Protein AF-A0A958ZFK5-F1 (afdb_monomer)

Radius of gyration: 19.42 Å; Cα contacts (8 Å, |Δi|>4): 10; chains: 1; bounding box: 42×46×32 Å

pLDDT: mean 84.68, std 11.28, range [41.84, 97.19]

Secondary structure (DSSP, 8-state):
-----EEETTEEE-TTT--PPPPPPPPGGGHHHHHHHHHHHHHHHHTS--PPP--S----

Mean predicted aligned error: 9.96 Å

Structure (mmCIF, N/CA/C/O backbone):
data_AF-A0A958ZFK5-F1
#
_entry.id   AF-A0A958ZFK5-F1
#
loop_
_atom_site.group_PDB
_atom_site.id
_atom_site.type_symbol
_atom_site.label_atom_id
_atom_site.label_alt_id
_atom_site.label_comp_id
_atom_site.label_asym_id
_atom_site.label_entity_id
_atom_site.label_seq_id
_atom_site.pdbx_PDB_ins_code
_atom_site.Cartn_x
_atom_site.Cartn_y
_atom_site.Cartn_z
_atom_site.occupancy
_atom_site.B_iso_or_equiv
_atom_site.auth_seq_id
_atom_site.auth_comp_id
_atom_site.auth_asym_id
_atom_site.auth_atom_id
_atom_site.pdbx_PDB_model_num
ATOM 1 N N . HIS A 1 1 ? 23.372 -11.432 3.964 1.00 72.50 1 HIS A N 1
ATOM 2 C CA . HIS A 1 1 ? 23.119 -11.341 2.511 1.00 72.50 1 HIS A CA 1
ATOM 3 C C . HIS A 1 1 ? 21.653 -11.674 2.270 1.00 72.50 1 HIS A C 1
ATOM 5 O O . HIS A 1 1 ? 21.218 -12.728 2.713 1.00 72.50 1 HIS A O 1
ATOM 11 N N . VAL A 1 2 ? 20.889 -10.771 1.652 1.00 73.19 2 VAL A N 1
ATOM 12 C CA . VAL A 1 2 ? 19.473 -10.995 1.312 1.00 73.19 2 VAL A CA 1
ATOM 13 C C . VAL A 1 2 ? 19.398 -11.330 -0.170 1.00 73.19 2 VAL A C 1
ATOM 15 O O . VAL A 1 2 ? 20.009 -10.651 -0.990 1.00 73.19 2 VAL A O 1
ATOM 18 N N . CYS A 1 3 ? 18.686 -12.400 -0.508 1.00 81.00 3 CYS A N 1
ATOM 19 C CA . CYS A 1 3 ? 18.668 -12.950 -1.851 1.00 81.00 3 CYS A CA 1
ATOM 20 C C . CYS A 1 3 ? 17.289 -12.739 -2.484 1.00 81.00 3 CYS A C 1
ATOM 22 O O . CYS A 1 3 ? 16.381 -13.539 -2.278 1.00 81.00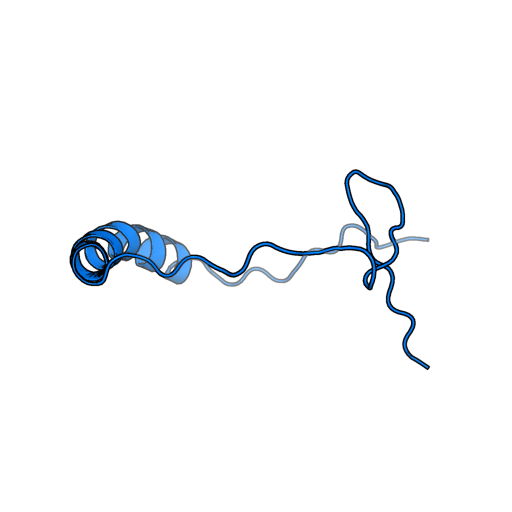 3 CYS A O 1
ATOM 24 N N . TYR A 1 4 ? 17.124 -11.660 -3.250 1.00 81.06 4 TYR A N 1
ATOM 25 C CA . TYR A 1 4 ? 15.863 -11.394 -3.940 1.00 81.06 4 TYR A CA 1
ATOM 26 C C . TYR A 1 4 ? 15.658 -12.368 -5.111 1.00 81.06 4 TYR A C 1
ATOM 28 O O . TYR A 1 4 ? 16.585 -12.692 -5.866 1.00 81.06 4 TYR A O 1
ATOM 36 N N . ARG A 1 5 ? 14.429 -12.870 -5.240 1.00 86.06 5 ARG A N 1
ATOM 37 C CA . ARG A 1 5 ? 13.976 -13.745 -6.324 1.00 86.06 5 ARG A CA 1
ATOM 38 C C . ARG A 1 5 ? 12.660 -13.194 -6.842 1.00 86.06 5 ARG A C 1
ATOM 40 O O . ARG A 1 5 ? 11.739 -12.975 -6.065 1.00 86.06 5 ARG A O 1
ATOM 47 N N . PHE A 1 6 ? 12.592 -12.969 -8.144 1.00 85.56 6 PHE A N 1
ATOM 48 C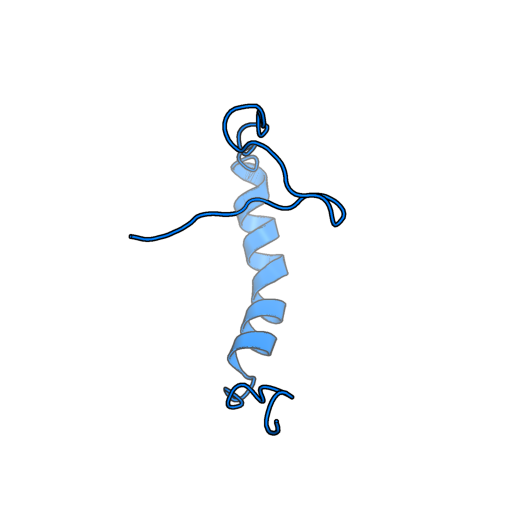 CA . PHE A 1 6 ? 11.404 -12.450 -8.801 1.00 85.56 6 PHE A CA 1
ATOM 49 C C . PHE A 1 6 ? 10.777 -13.587 -9.580 1.00 85.56 6 PHE A C 1
ATOM 51 O O . PHE A 1 6 ? 11.488 -14.313 -10.269 1.00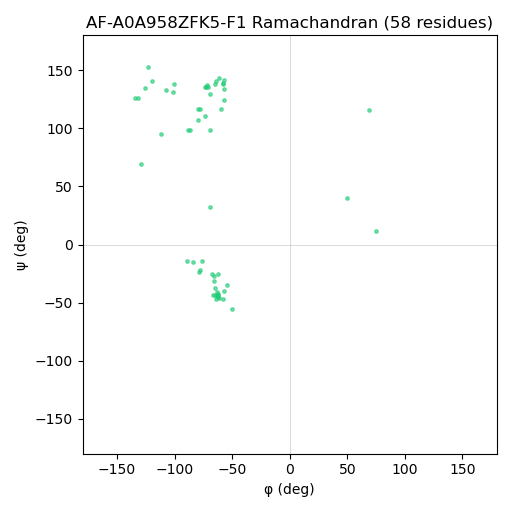 85.56 6 PHE A O 1
ATOM 58 N N . TRP A 1 7 ? 9.467 -13.750 -9.449 1.00 85.81 7 TRP A N 1
ATOM 59 C CA . TRP A 1 7 ? 8.723 -14.820 -10.094 1.00 85.81 7 TRP A CA 1
ATOM 60 C C . TRP A 1 7 ? 7.573 -14.227 -10.896 1.00 85.81 7 TRP A C 1
ATOM 62 O O . TRP A 1 7 ? 6.854 -13.360 -10.406 1.00 85.81 7 TRP A O 1
ATOM 72 N N . MET A 1 8 ? 7.389 -14.708 -12.120 1.00 83.50 8 MET A N 1
ATOM 73 C CA . MET A 1 8 ? 6.249 -14.372 -12.967 1.00 83.50 8 MET A CA 1
ATOM 74 C C . MET A 1 8 ? 5.725 -15.665 -13.582 1.00 83.50 8 MET A C 1
ATOM 76 O O . MET A 1 8 ? 6.496 -16.423 -14.170 1.00 83.50 8 MET A O 1
ATOM 80 N N . ASN A 1 9 ? 4.429 -15.940 -13.413 1.00 86.06 9 ASN A N 1
ATOM 81 C CA . ASN A 1 9 ? 3.777 -17.156 -13.916 1.00 86.06 9 ASN A CA 1
ATOM 82 C C . ASN A 1 9 ? 4.529 -18.451 -13.538 1.00 86.06 9 ASN A C 1
ATOM 84 O O . ASN A 1 9 ? 4.705 -19.343 -14.364 1.00 86.06 9 ASN A O 1
ATOM 88 N N . GLY A 1 10 ? 5.044 -18.525 -12.305 1.00 87.12 10 GLY A N 1
ATOM 89 C CA . GLY A 1 10 ? 5.772 -19.697 -11.810 1.00 87.12 10 GLY A CA 1
ATOM 90 C C . GLY A 1 10 ? 7.199 -19.866 -12.345 1.00 87.12 10 GLY A C 1
ATOM 91 O O . GLY A 1 10 ? 7.794 -20.916 -12.127 1.00 87.12 10 GLY A O 1
ATOM 92 N N . LYS A 1 11 ? 7.785 -18.861 -13.014 1.00 89.12 11 LYS A N 1
ATOM 93 C CA . LYS A 1 11 ? 9.191 -18.879 -13.459 1.00 89.12 11 LYS A CA 1
ATOM 94 C C . LYS A 1 11 ? 9.995 -17.745 -12.835 1.00 89.12 11 LYS A C 1
ATOM 96 O O . LYS A 1 11 ? 9.499 -16.623 -12.741 1.00 89.12 11 LYS A O 1
ATOM 101 N N . GLN A 1 12 ? 11.240 -18.029 -12.450 1.00 89.06 12 GLN A N 1
ATOM 102 C CA . GLN A 1 12 ? 12.161 -17.011 -11.949 1.00 89.06 12 GLN A CA 1
ATOM 103 C C . GLN A 1 12 ? 12.579 -16.070 -13.091 1.00 89.06 12 GLN A C 1
ATOM 105 O O . GLN A 1 12 ? 12.999 -16.527 -14.153 1.00 89.06 12 GLN A O 1
ATOM 110 N N . VAL A 1 13 ? 12.466 -14.761 -12.871 1.00 86.62 13 VAL A N 1
ATOM 111 C CA . VAL A 1 13 ? 12.722 -13.708 -13.865 1.00 86.62 13 VAL A CA 1
ATOM 112 C C . VAL A 1 13 ? 13.789 -12.724 -13.386 1.00 86.62 13 VAL A C 1
ATOM 114 O O . VAL A 1 13 ? 13.980 -12.524 -12.185 1.00 86.62 13 VAL A O 1
ATOM 117 N N . ASP A 1 14 ? 14.493 -12.104 -14.336 1.00 85.62 14 ASP A N 1
ATOM 118 C CA . ASP A 1 14 ? 15.418 -11.003 -14.061 1.00 85.62 14 ASP A CA 1
ATOM 119 C C . ASP A 1 14 ? 14.631 -9.704 -13.846 1.00 85.62 14 ASP A C 1
ATOM 121 O O . ASP A 1 14 ? 13.973 -9.190 -14.753 1.00 85.62 14 ASP A O 1
ATOM 125 N N . HIS A 1 15 ? 14.720 -9.150 -12.637 1.00 78.00 15 HIS A N 1
ATOM 126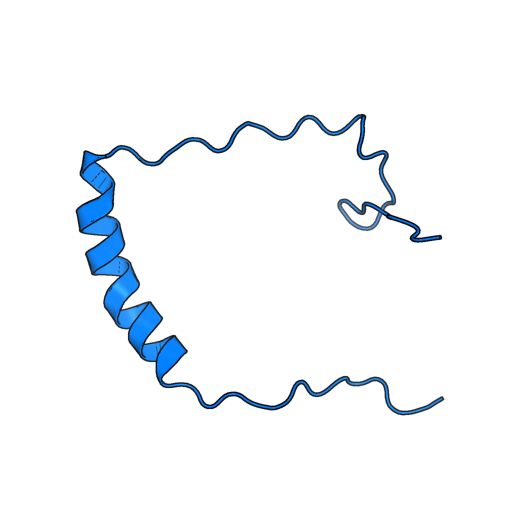 C CA . HIS A 1 15 ? 14.019 -7.926 -12.260 1.00 78.00 15 HIS A CA 1
ATOM 127 C C . HIS A 1 15 ? 14.428 -6.698 -13.064 1.00 78.00 15 HIS A C 1
ATOM 129 O O . HIS A 1 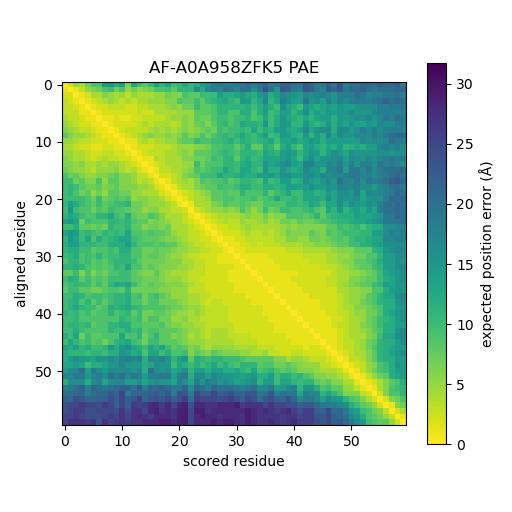15 ? 13.641 -5.761 -13.176 1.00 78.00 15 HIS A O 1
ATOM 135 N N . ARG A 1 16 ? 15.645 -6.672 -13.615 1.00 80.31 16 ARG A N 1
ATOM 136 C CA . ARG A 1 16 ? 16.160 -5.520 -14.370 1.00 80.31 16 ARG A CA 1
ATOM 137 C C . ARG A 1 16 ? 15.616 -5.479 -15.792 1.00 80.31 16 ARG A C 1
ATOM 139 O O . ARG A 1 16 ? 15.580 -4.411 -16.397 1.00 80.31 16 ARG A O 1
ATOM 146 N N . ALA A 1 17 ? 15.197 -6.630 -16.314 1.00 79.00 17 ALA A N 1
ATOM 147 C CA . ALA A 1 17 ? 14.589 -6.757 -17.632 1.00 79.00 17 ALA A CA 1
ATOM 148 C C . ALA A 1 17 ? 13.076 -6.458 -17.616 1.00 79.00 17 ALA A C 1
ATOM 150 O O . ALA A 1 17 ? 12.486 -6.219 -18.671 1.00 79.00 17 ALA A O 1
ATOM 151 N N . LEU A 1 18 ? 12.442 -6.437 -16.436 1.00 78.12 18 LEU A N 1
ATOM 152 C CA . LEU A 1 18 ? 11.023 -6.121 -16.282 1.00 78.12 18 LEU A CA 1
ATOM 153 C C . LEU A 1 18 ? 10.794 -4.606 -16.325 1.00 78.12 18 LEU A C 1
ATOM 155 O O . LEU A 1 18 ? 11.077 -3.881 -15.373 1.00 78.12 18 LEU A O 1
ATOM 159 N N . LYS A 1 19 ? 10.224 -4.123 -17.431 1.00 77.25 19 LYS A N 1
ATOM 160 C CA . LYS A 1 19 ? 9.675 -2.766 -17.521 1.00 77.25 19 LYS A CA 1
ATOM 161 C C . LYS A 1 19 ? 8.225 -2.793 -17.058 1.00 77.25 19 LYS A C 1
ATOM 163 O O . LYS A 1 19 ? 7.336 -3.160 -17.823 1.00 77.25 19 LYS A O 1
ATOM 168 N N . PHE A 1 20 ? 7.989 -2.414 -15.807 1.00 79.69 20 PHE A N 1
ATOM 169 C CA . PHE A 1 20 ? 6.629 -2.193 -15.330 1.00 79.69 20 PHE A CA 1
ATOM 170 C C . PHE A 1 20 ? 6.075 -0.919 -15.971 1.00 79.69 20 PHE A C 1
ATOM 172 O O . PHE A 1 20 ? 6.790 0.089 -16.017 1.00 79.69 20 PHE A O 1
ATOM 179 N N . PRO A 1 21 ? 4.826 -0.931 -16.468 1.00 82.25 21 PRO A N 1
ATOM 180 C CA . PRO A 1 21 ? 4.176 0.318 -16.820 1.00 82.25 21 PRO A CA 1
ATOM 181 C C . PRO A 1 21 ? 4.126 1.198 -15.568 1.00 82.25 21 PRO A C 1
ATOM 183 O O . PRO A 1 21 ? 3.879 0.710 -14.462 1.00 82.25 21 PRO A O 1
ATOM 186 N N . SER A 1 22 ? 4.379 2.496 -15.730 1.00 82.06 22 SER A N 1
ATOM 187 C CA . SER A 1 22 ? 4.154 3.449 -14.646 1.00 82.06 22 SER A CA 1
ATOM 188 C C . SER A 1 22 ? 2.697 3.359 -14.201 1.00 82.06 22 SER A C 1
ATOM 190 O O . SER A 1 22 ? 1.801 3.190 -15.033 1.00 82.06 22 SER A O 1
ATOM 192 N N . SER A 1 23 ? 2.451 3.467 -12.896 1.00 85.25 23 SER A N 1
ATOM 193 C CA . SER A 1 23 ? 1.084 3.542 -12.393 1.00 85.25 23 SER A CA 1
ATOM 194 C C . SER A 1 23 ? 0.385 4.731 -13.048 1.00 85.25 23 SER A C 1
ATOM 196 O O . SER A 1 23 ? 0.867 5.863 -13.004 1.00 85.25 23 SER A O 1
ATOM 198 N N . ILE A 1 24 ? -0.744 4.468 -13.700 1.00 86.25 24 ILE A N 1
ATOM 199 C CA . ILE A 1 24 ? -1.566 5.533 -14.263 1.00 86.25 24 ILE A CA 1
ATOM 200 C C . ILE A 1 24 ? -2.364 6.111 -13.093 1.00 86.25 24 ILE A C 1
ATOM 202 O O . ILE A 1 24 ? -3.151 5.377 -12.487 1.00 86.25 24 ILE A O 1
ATOM 206 N N . PRO A 1 25 ? -2.167 7.391 -12.728 1.00 87.06 25 PRO A N 1
ATOM 207 C CA . PRO A 1 25 ? -2.954 7.990 -11.668 1.00 87.06 25 PRO A CA 1
ATOM 208 C C . PRO A 1 25 ? -4.420 8.044 -12.098 1.00 87.06 25 PRO A C 1
ATOM 210 O O . PRO A 1 25 ? -4.745 8.347 -13.248 1.00 87.06 25 PRO A O 1
ATOM 213 N N . MET A 1 26 ? -5.322 7.774 -11.158 1.00 86.62 26 MET A N 1
ATOM 214 C CA . MET A 1 26 ? -6.748 7.954 -11.395 1.00 86.62 26 MET A CA 1
ATOM 215 C C . MET A 1 26 ? -7.044 9.433 -11.690 1.00 86.62 26 MET A C 1
ATOM 217 O O . MET A 1 26 ? -6.438 10.330 -11.098 1.00 86.62 26 MET A O 1
ATOM 221 N N . LYS A 1 27 ? -7.987 9.704 -12.602 1.00 92.19 27 LYS A N 1
ATOM 222 C CA . LYS A 1 27 ? -8.438 11.079 -12.870 1.00 92.19 27 LYS A CA 1
ATOM 223 C C . LYS A 1 27 ? -8.952 11.699 -11.569 1.00 92.19 27 LYS A C 1
ATOM 225 O O . LYS A 1 27 ? -9.744 11.069 -10.872 1.00 92.19 27 LYS A O 1
ATOM 230 N N . LYS A 1 28 ? -8.545 12.938 -11.272 1.00 90.38 28 LYS A N 1
ATOM 231 C CA . LYS A 1 28 ? -8.904 13.638 -10.021 1.00 90.38 28 LYS A CA 1
ATOM 232 C C . LYS A 1 28 ? -10.416 13.697 -9.785 1.00 90.38 28 LYS A C 1
ATOM 234 O O . LYS A 1 28 ? -10.859 13.557 -8.656 1.00 90.38 28 LYS A O 1
ATOM 239 N N . GLU A 1 29 ? -11.189 13.828 -10.857 1.00 93.44 29 GLU A N 1
ATOM 240 C CA . GLU A 1 29 ? -12.657 13.864 -10.846 1.00 93.44 29 GLU A CA 1
ATOM 241 C C . GLU A 1 29 ? -13.303 12.540 -10.409 1.00 93.44 29 GLU A C 1
ATOM 243 O O . GLU A 1 29 ? -14.402 12.547 -9.867 1.00 93.44 29 GLU A O 1
ATOM 248 N N . MET A 1 30 ? -12.630 11.403 -10.617 1.00 92.69 30 MET A N 1
ATOM 249 C CA . MET A 1 30 ? -13.154 10.074 -10.270 1.00 92.69 30 MET A CA 1
ATOM 250 C C . MET A 1 30 ? -12.797 9.652 -8.839 1.00 92.69 30 MET A C 1
ATOM 252 O O . MET A 1 30 ? -13.389 8.716 -8.305 1.00 92.69 30 MET A O 1
ATOM 256 N N . VAL A 1 31 ? -11.847 10.345 -8.198 1.00 93.06 31 VAL A N 1
ATOM 257 C CA . VAL A 1 31 ? -11.408 10.047 -6.827 1.00 93.06 31 VAL A CA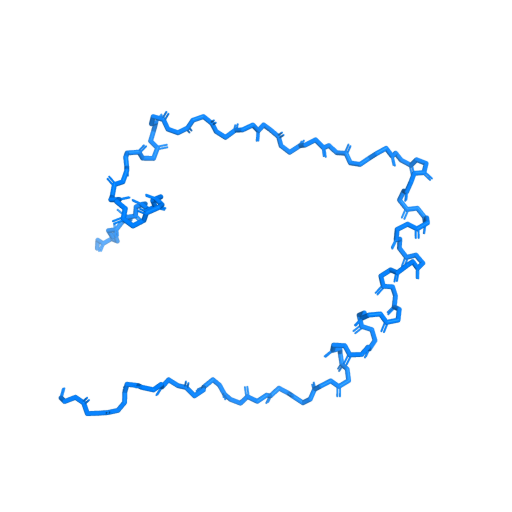 1
ATOM 258 C C . VAL A 1 31 ? -12.562 10.115 -5.819 1.00 93.06 31 VAL A C 1
ATOM 260 O O . VAL A 1 31 ? -12.692 9.163 -5.052 1.00 93.06 31 VAL A O 1
ATOM 263 N N . PRO A 1 32 ? -13.427 11.150 -5.807 1.00 95.38 32 PRO A N 1
ATOM 264 C CA . PRO A 1 32 ? -14.512 11.233 -4.830 1.00 95.38 32 PRO A CA 1
ATOM 265 C C . PRO A 1 32 ? -15.495 10.061 -4.939 1.00 95.38 32 PRO A C 1
ATOM 267 O O . PRO A 1 32 ? -15.788 9.419 -3.936 1.00 95.38 32 PRO A O 1
ATOM 270 N N . GLN A 1 33 ? -15.920 9.714 -6.160 1.00 95.38 33 GLN A N 1
ATOM 271 C CA . GLN A 1 33 ? -16.850 8.601 -6.400 1.00 95.38 33 GLN A CA 1
ATOM 272 C C . GLN A 1 33 ? -16.250 7.256 -5.976 1.00 95.38 33 GLN A C 1
ATOM 274 O O . GLN A 1 33 ? -16.920 6.427 -5.365 1.00 95.38 33 GLN A O 1
ATOM 279 N N . TYR A 1 34 ? -14.962 7.043 -6.260 1.00 94.88 34 TYR A N 1
ATOM 280 C CA . TYR A 1 34 ? -14.252 5.850 -5.807 1.00 94.88 34 TYR A CA 1
ATOM 281 C C . TYR A 1 34 ? -14.180 5.767 -4.276 1.00 94.88 34 TYR A C 1
ATOM 283 O O . TYR A 1 34 ? -14.375 4.693 -3.708 1.00 94.88 34 TYR A O 1
ATOM 291 N N . LEU A 1 35 ? -13.906 6.890 -3.604 1.00 95.62 35 LEU A N 1
ATOM 292 C CA . LEU A 1 35 ? -13.823 6.939 -2.144 1.00 95.62 35 LEU A CA 1
ATOM 293 C C . LEU A 1 35 ? -15.174 6.643 -1.481 1.00 95.62 35 LEU A C 1
ATOM 295 O O . LEU A 1 35 ? -15.207 5.942 -0.471 1.00 95.62 35 LEU A O 1
ATOM 299 N N . GLU A 1 36 ? -16.278 7.115 -2.060 1.00 96.62 36 GLU A N 1
ATOM 300 C CA . GLU A 1 36 ? -17.629 6.757 -1.611 1.00 96.62 36 GLU A CA 1
ATOM 301 C C . GLU A 1 36 ? -17.921 5.269 -1.824 1.00 96.62 36 GLU A C 1
ATOM 303 O O . GLU A 1 36 ? -18.422 4.603 -0.918 1.00 96.62 36 GLU A O 1
ATOM 308 N N . TYR A 1 37 ? -17.543 4.728 -2.984 1.00 96.62 37 TYR A N 1
ATOM 309 C CA . TYR A 1 37 ? -17.731 3.316 -3.314 1.00 96.62 37 TYR A CA 1
ATOM 310 C C . TYR A 1 37 ? -16.956 2.372 -2.380 1.00 96.62 37 TYR A C 1
ATOM 312 O O . TYR A 1 37 ? -17.495 1.359 -1.931 1.00 96.62 37 TYR A O 1
ATOM 320 N N . ILE A 1 38 ? -15.694 2.687 -2.064 1.00 96.88 38 ILE A N 1
ATOM 321 C CA . ILE A 1 38 ? -14.851 1.809 -1.238 1.00 96.88 38 ILE A CA 1
ATOM 322 C C . ILE A 1 38 ? -15.164 1.901 0.257 1.00 96.88 38 ILE A C 1
ATOM 324 O O . ILE A 1 38 ? -14.856 0.967 0.996 1.00 96.88 38 ILE A O 1
ATOM 328 N N . LYS A 1 39 ? -15.782 2.994 0.718 1.00 97.19 39 LYS A N 1
ATOM 329 C CA . LYS A 1 39 ? -16.080 3.229 2.136 1.00 97.19 39 LYS A CA 1
ATOM 330 C C . LYS A 1 39 ? -16.794 2.049 2.829 1.00 97.19 39 LYS A C 1
ATOM 332 O O . LYS A 1 39 ? -16.224 1.539 3.791 1.00 97.19 39 LYS A O 1
ATOM 337 N N . PRO A 1 40 ? -17.950 1.542 2.354 1.00 96.31 40 PRO A N 1
ATOM 338 C CA . PRO A 1 40 ? -18.629 0.419 3.012 1.00 96.31 40 PRO A CA 1
ATOM 339 C C . PRO A 1 40 ? -17.830 -0.892 2.949 1.00 96.31 40 PRO A C 1
ATOM 341 O O . PRO A 1 40 ? -17.894 -1.714 3.861 1.00 96.31 40 PRO A O 1
ATOM 344 N N . ILE A 1 41 ? -17.048 -1.099 1.883 1.00 96.56 41 ILE A N 1
ATOM 345 C CA . ILE A 1 41 ? -16.184 -2.280 1.737 1.00 96.56 41 ILE A CA 1
ATOM 346 C C . ILE A 1 41 ? -15.081 -2.240 2.795 1.00 96.56 41 ILE A C 1
ATOM 348 O O . ILE A 1 41 ? -14.802 -3.249 3.443 1.00 96.56 41 ILE A O 1
ATOM 352 N N . LYS A 1 42 ? -14.485 -1.061 2.988 1.00 95.19 42 LYS A N 1
ATOM 353 C CA . LYS A 1 42 ? -13.465 -0.824 4.001 1.00 95.19 42 LYS A CA 1
ATOM 354 C C . LYS A 1 42 ? -14.024 -1.004 5.410 1.00 95.19 42 LYS A C 1
ATOM 356 O O . LYS A 1 42 ? -13.421 -1.727 6.183 1.00 95.19 42 LYS A O 1
ATOM 361 N N . GLU A 1 43 ? -15.189 -0.438 5.716 1.00 96.06 43 GLU A N 1
ATOM 362 C CA . GLU A 1 43 ? -15.844 -0.623 7.021 1.00 96.06 43 GLU A CA 1
ATOM 363 C C . GLU A 1 43 ? -16.092 -2.108 7.326 1.00 96.06 43 GLU A C 1
ATOM 365 O O . GLU A 1 43 ? -15.841 -2.567 8.439 1.00 96.06 43 GLU A O 1
ATOM 370 N N . LYS A 1 44 ? -16.504 -2.891 6.319 1.00 94.88 44 LYS A N 1
ATOM 371 C C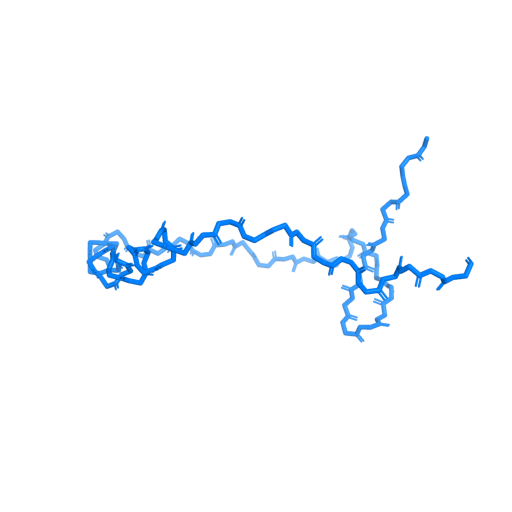A . LYS A 1 44 ? -16.652 -4.342 6.463 1.00 94.88 44 LYS A CA 1
ATOM 372 C C . LYS A 1 44 ? -15.320 -5.029 6.775 1.00 94.88 44 LYS A C 1
ATOM 374 O O . LYS A 1 44 ? -15.292 -5.873 7.662 1.00 94.88 44 LYS A O 1
ATOM 379 N N . LEU A 1 45 ? -14.243 -4.685 6.068 1.00 92.69 45 LEU A N 1
ATOM 380 C CA . LEU A 1 45 ? -12.898 -5.227 6.315 1.00 92.69 45 LEU A CA 1
ATOM 381 C C . LEU A 1 45 ? -12.375 -4.842 7.704 1.00 92.69 45 LEU A C 1
ATOM 383 O O . LEU A 1 45 ? -11.863 -5.701 8.412 1.00 92.69 45 LEU A O 1
ATOM 387 N N . ASP A 1 46 ? -12.553 -3.581 8.096 1.00 92.69 46 ASP A N 1
ATOM 388 C CA . ASP A 1 46 ? -12.105 -3.035 9.380 1.00 92.69 46 ASP A CA 1
ATOM 389 C C . ASP A 1 46 ? -12.883 -3.643 10.564 1.00 92.69 46 ASP A C 1
ATOM 391 O O . ASP A 1 46 ? -12.365 -3.706 11.675 1.00 92.69 46 ASP A O 1
ATOM 395 N N . SER A 1 47 ? -14.116 -4.115 10.334 1.00 94.19 47 SER A N 1
ATOM 396 C CA . SER A 1 47 ? -14.916 -4.822 11.345 1.00 94.19 47 SER A CA 1
ATOM 397 C C . SER A 1 47 ? -14.486 -6.271 11.591 1.00 94.19 47 SER A C 1
ATOM 399 O O . SER A 1 47 ? -14.936 -6.879 12.562 1.00 94.19 47 SER A O 1
ATOM 401 N N . LEU A 1 48 ? -13.656 -6.847 10.714 1.00 91.56 48 LEU A N 1
ATOM 402 C CA . LEU A 1 48 ? -13.180 -8.216 10.883 1.00 91.56 48 LEU A CA 1
ATOM 403 C C . LEU A 1 4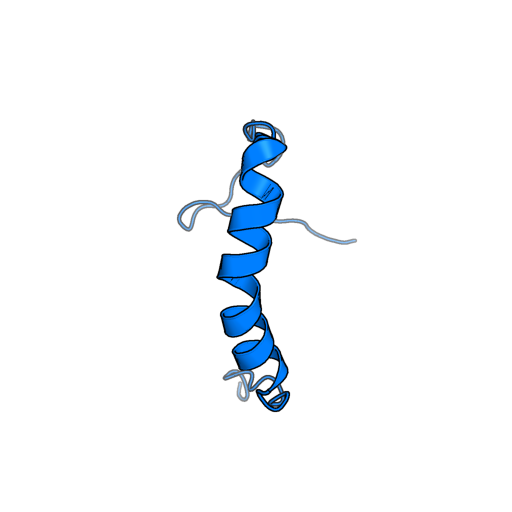8 ? -12.143 -8.271 12.002 1.00 91.56 48 LEU A C 1
ATOM 405 O O . LEU A 1 48 ? -11.222 -7.458 12.071 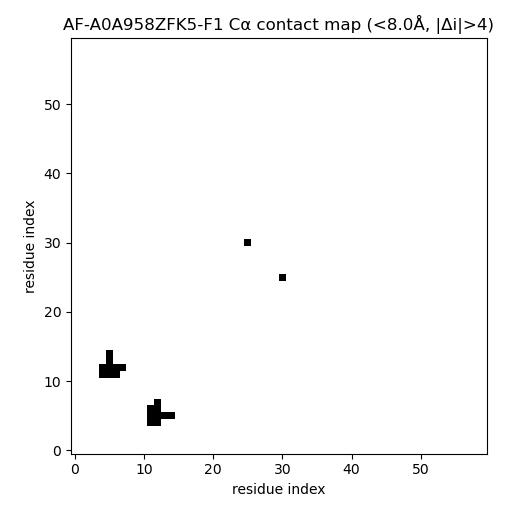1.00 91.56 48 LEU A O 1
ATOM 409 N N . GLU A 1 49 ? -12.267 -9.279 12.858 1.00 88.06 49 GLU A N 1
ATOM 410 C CA . GLU A 1 49 ? -11.248 -9.552 13.859 1.00 88.06 49 GLU A CA 1
ATOM 411 C C . GLU A 1 49 ? -9.944 -9.969 13.177 1.00 88.06 49 GLU A C 1
ATOM 413 O O . GLU A 1 49 ? -9.931 -10.745 12.217 1.00 88.06 49 GLU A O 1
ATOM 418 N N . ILE A 1 50 ? -8.825 -9.459 13.692 1.00 85.94 50 ILE A N 1
ATOM 419 C CA . ILE A 1 50 ? -7.502 -9.866 13.229 1.00 85.94 50 ILE A CA 1
ATOM 420 C C . ILE A 1 50 ? -7.285 -11.305 13.689 1.00 85.94 50 ILE A C 1
ATOM 422 O O . ILE A 1 50 ? -6.915 -11.565 14.834 1.00 85.94 50 ILE A O 1
ATOM 426 N N . THR A 1 51 ? -7.509 -12.253 12.786 1.00 84.31 51 THR A N 1
ATOM 427 C CA . THR A 1 51 ? -7.169 -13.648 13.042 1.00 84.31 51 THR A CA 1
ATOM 428 C C . THR A 1 51 ? -5.651 -13.812 12.988 1.00 84.31 51 THR A C 1
ATOM 430 O O . THR A 1 51 ? -5.023 -13.300 12.052 1.00 84.31 51 THR A O 1
ATOM 433 N N . PRO A 1 52 ? -5.032 -14.541 13.932 1.00 82.25 52 PRO A N 1
ATOM 434 C CA . PRO A 1 52 ? -3.627 -14.899 13.808 1.00 82.25 52 PRO A CA 1
ATOM 435 C C . PRO A 1 52 ? -3.412 -15.676 12.505 1.00 82.25 52 PRO A C 1
ATOM 437 O O . PRO A 1 52 ? -4.221 -16.530 12.140 1.00 82.25 52 PRO A O 1
ATOM 440 N N . TYR A 1 53 ? -2.328 -15.369 11.790 1.00 80.00 53 TYR A N 1
ATOM 441 C CA . TYR A 1 53 ? -1.960 -16.103 10.582 1.00 80.00 53 TYR A CA 1
ATOM 442 C C . TYR A 1 53 ? -1.741 -17.580 10.927 1.00 80.00 53 TYR A C 1
ATOM 444 O O . TYR A 1 53 ? -0.841 -17.917 11.697 1.00 80.00 53 TYR A O 1
ATOM 452 N N . ILE A 1 54 ? -2.563 -18.457 10.352 1.00 74.38 54 ILE A N 1
ATOM 453 C CA . ILE A 1 54 ? -2.383 -19.904 10.447 1.00 74.38 54 ILE A CA 1
ATOM 454 C C . ILE A 1 54 ? -1.441 -20.298 9.310 1.00 74.38 54 ILE A C 1
ATOM 456 O O . ILE A 1 54 ? -1.853 -20.424 8.159 1.00 74.38 54 ILE A O 1
ATOM 460 N N . SER A 1 55 ? -0.153 -20.457 9.612 1.00 73.50 55 SER A N 1
ATOM 461 C CA . SER A 1 55 ? 0.767 -21.113 8.685 1.00 73.50 55 SER A CA 1
ATOM 462 C C . SER A 1 55 ? 0.471 -22.614 8.695 1.00 73.50 55 SER A C 1
ATOM 464 O O . SER A 1 55 ? 0.782 -23.283 9.680 1.00 73.50 55 SER A O 1
ATOM 466 N N . GLU A 1 56 ? -0.069 -23.165 7.609 1.00 63.12 56 GLU A N 1
ATOM 467 C CA . GLU A 1 56 ? -0.237 -24.620 7.402 1.00 63.12 56 GLU A CA 1
ATOM 468 C C . GLU A 1 56 ? 1.098 -25.372 7.195 1.00 63.12 56 GLU A C 1
ATOM 470 O O . GLU A 1 56 ? 1.163 -26.363 6.484 1.00 63.12 56 GLU A O 1
ATOM 475 N N . ASN A 1 57 ? 2.182 -24.921 7.827 1.00 62.34 57 ASN A N 1
ATOM 476 C CA . ASN A 1 57 ? 3.468 -25.611 7.842 1.00 62.34 57 ASN A CA 1
ATOM 477 C C . ASN A 1 57 ? 3.954 -25.727 9.293 1.00 62.34 57 ASN A C 1
ATOM 479 O O . ASN A 1 57 ? 4.896 -25.056 9.717 1.00 62.34 57 ASN A O 1
ATOM 483 N N . LYS A 1 58 ? 3.254 -26.560 10.066 1.00 57.09 58 LYS A N 1
ATOM 484 C CA . LYS A 1 58 ? 3.833 -27.310 11.186 1.00 57.09 58 LYS A CA 1
ATOM 485 C C . LYS A 1 58 ? 4.067 -28.735 10.672 1.00 57.09 58 LYS A C 1
ATOM 487 O O . LYS A 1 58 ? 3.214 -29.247 9.960 1.00 57.09 58 LYS A O 1
ATOM 492 N N . GLU A 1 59 ? 5.217 -29.300 11.034 1.00 53.59 59 GLU A N 1
ATOM 493 C CA . GLU A 1 59 ? 5.812 -30.560 10.551 1.00 53.59 59 GLU A CA 1
ATOM 494 C C . GLU A 1 59 ? 6.303 -30.510 9.084 1.00 53.59 59 GLU A C 1
ATOM 496 O O . GLU A 1 59 ? 5.540 -30.334 8.143 1.00 53.59 59 GLU A O 1
ATOM 501 N N . SER A 1 60 ? 7.604 -30.640 8.802 1.00 41.84 60 SER A N 1
ATOM 502 C CA . SER A 1 60 ? 8.529 -31.688 9.280 1.00 41.84 60 SER A CA 1
ATOM 503 C C . SER A 1 60 ? 9.871 -31.166 9.791 1.00 41.84 60 SER A C 1
ATOM 505 O O . SER A 1 60 ? 10.374 -30.174 9.219 1.00 41.84 60 SER A O 1
#

Sequence (60 aa):
HVCYRFWMNGKQVDHRALKFPSSIPMKKEMVPQYLEYIKPIKEKLDSLEITPYISENKES

Solvent-accessible surface area (backbone atoms only — not comparable to full-atom values): 4286 Å² total; per-residue (Å²): 139,86,83,91,81,42,73,56,96,92,37,82,49,65,70,86,77,58,80,73,80,76,84,78,77,75,59,78,86,53,49,63,60,49,53,62,64,46,44,65,58,47,54,55,58,71,69,51,78,87,71,80,84,78,70,94,74,74,84,135

Foldseek 3Di:
DDDDFDDDPRDTDDPVPDDDDDDDDDDPVCVVVVCVVCVVVVVVVVPDDPDPDDDPDDDD